Protein AF-A0A496AIX0-F1 (afdb_monomer_lite)

Sequence (109 aa):
MRQYKPLPIQHQDFQMWQYNNTREALKVFQNPFDFAVPCQGWQDYSRRETDERQCERNKQWILLKAKNSTVLSRLMALNYERLAQECATAVPGFRKGDLVKVYTEHYGK

Secondary structure (DSSP, 8-state):
----PPPPS-BTTEEEEEE-SSTGGGGGGGS--SEEEEEESSS-SS--B-SGGGS-TTSEEEEEEESSHHHHHHHHTS-HHHHHHHT-SSSSB--HHHHHHHHHHHH--

pLDDT: mean 93.0, std 10.08, range [43.75, 98.56]

Radius of gyration: 13.65 Å; chains: 1; bounding box: 32×46×31 Å

Foldseek 3Di:
DPPDDFFDLDDPFKDKAKQDLDPVSVCVLVDQAQWKAFFWAPDDRLDTHRDPVPVDSNTMIMGMHGPDPVRVVLLNPDDRQVLQVVCDDPTGGDHSRSSVVVSCVVPVD

Structure (mmCIF, N/CA/C/O backbone):
data_AF-A0A496AIX0-F1
#
_entry.id   AF-A0A496AIX0-F1
#
loop_
_atom_site.group_PDB
_atom_site.id
_atom_site.type_symbol
_atom_site.label_atom_id
_atom_site.label_alt_id
_atom_site.label_comp_id
_atom_site.label_asym_id
_atom_site.label_entity_id
_atom_site.label_seq_id
_atom_site.pdbx_PDB_ins_code
_atom_site.Cartn_x
_atom_site.Cartn_y
_atom_site.Cartn_z
_atom_site.occupancy
_atom_site.B_iso_or_equiv
_atom_site.auth_seq_id
_atom_site.auth_comp_id
_atom_site.auth_asym_id
_atom_site.auth_atom_id
_atom_site.pdbx_PDB_model_num
ATOM 1 N N . MET A 1 1 ? 3.832 33.074 -2.510 1.00 43.75 1 MET A N 1
ATOM 2 C CA . MET A 1 1 ? 4.315 31.685 -2.687 1.00 43.75 1 MET A CA 1
ATOM 3 C C . MET A 1 1 ? 3.370 30.756 -1.934 1.00 43.75 1 MET A C 1
ATOM 5 O O . MET A 1 1 ? 3.157 30.991 -0.752 1.00 43.75 1 MET A O 1
ATOM 9 N N . ARG A 1 2 ? 2.744 29.765 -2.589 1.00 48.97 2 ARG A N 1
ATOM 10 C CA . ARG A 1 2 ? 1.951 28.738 -1.881 1.00 48.97 2 ARG A CA 1
ATOM 11 C C . ARG A 1 2 ? 2.913 27.938 -0.998 1.00 48.97 2 ARG A C 1
ATOM 13 O O . ARG A 1 2 ? 3.832 27.322 -1.526 1.00 48.97 2 ARG A O 1
ATOM 20 N N . GLN A 1 3 ? 2.732 27.972 0.320 1.00 46.09 3 GLN A N 1
ATOM 21 C CA . GLN A 1 3 ? 3.475 27.099 1.228 1.00 46.09 3 GLN A CA 1
ATOM 22 C C . GLN A 1 3 ? 3.070 25.650 0.935 1.00 46.09 3 GLN A C 1
ATOM 24 O O . GLN A 1 3 ? 1.940 25.245 1.202 1.00 46.09 3 GLN A O 1
ATOM 29 N N . TYR A 1 4 ? 3.975 24.878 0.336 1.00 61.88 4 TYR A N 1
ATOM 30 C CA 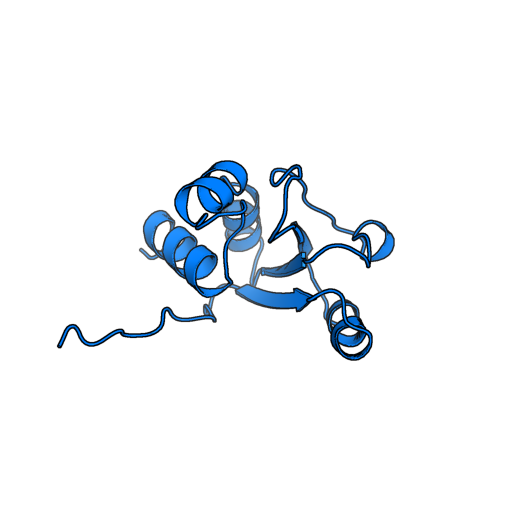. TYR A 1 4 ? 3.784 23.446 0.147 1.00 61.88 4 TYR A CA 1
ATOM 31 C C . TYR A 1 4 ? 4.045 22.751 1.485 1.00 61.88 4 TYR A C 1
ATOM 33 O O . TYR A 1 4 ? 5.195 22.572 1.886 1.00 61.88 4 TYR A O 1
ATOM 41 N N . LYS A 1 5 ? 2.978 22.402 2.209 1.00 74.62 5 LYS A N 1
ATOM 42 C CA . LYS A 1 5 ? 3.089 21.591 3.423 1.00 74.62 5 LYS A CA 1
ATOM 43 C C . LYS A 1 5 ? 3.125 20.112 3.014 1.00 74.62 5 LYS A C 1
ATOM 45 O O . LYS A 1 5 ? 2.175 19.661 2.373 1.00 74.62 5 LYS A O 1
ATOM 50 N N . PRO A 1 6 ? 4.185 19.356 3.348 1.00 77.44 6 PRO A N 1
ATOM 51 C CA . PRO A 1 6 ? 4.251 17.941 3.004 1.00 77.44 6 PRO A CA 1
ATOM 52 C C . PRO A 1 6 ? 3.144 17.166 3.728 1.00 77.44 6 PRO A C 1
ATOM 54 O O . PRO A 1 6 ? 2.865 17.421 4.903 1.00 77.44 6 PRO A O 1
ATOM 57 N N . LEU A 1 7 ? 2.519 16.220 3.022 1.00 83.62 7 LEU A N 1
ATOM 58 C CA . LEU A 1 7 ? 1.541 15.316 3.624 1.00 83.62 7 LEU A CA 1
ATOM 59 C C . LEU A 1 7 ? 2.218 14.446 4.698 1.00 83.62 7 LEU A C 1
ATOM 61 O O . LEU A 1 7 ? 3.362 14.020 4.494 1.00 83.62 7 LEU A O 1
ATOM 65 N N . PRO A 1 8 ? 1.536 14.146 5.818 1.00 89.25 8 PRO A N 1
ATOM 66 C CA . PRO A 1 8 ? 2.034 13.179 6.785 1.00 89.25 8 PRO A CA 1
ATOM 67 C C . PRO A 1 8 ? 2.254 11.822 6.111 1.00 89.25 8 PRO A C 1
ATOM 69 O O . PRO A 1 8 ? 1.381 11.324 5.412 1.00 89.25 8 PRO A O 1
ATOM 72 N N . ILE A 1 9 ? 3.420 11.215 6.323 1.00 90.88 9 ILE A N 1
ATOM 73 C CA . ILE A 1 9 ? 3.783 9.902 5.753 1.00 90.88 9 ILE A CA 1
ATOM 74 C C . ILE A 1 9 ? 3.660 8.757 6.770 1.00 90.88 9 ILE A C 1
ATOM 76 O O . ILE A 1 9 ? 4.158 7.657 6.532 1.00 90.88 9 ILE A O 1
ATOM 80 N N . GLN A 1 10 ? 3.064 9.046 7.924 1.00 92.94 10 GLN A N 1
ATOM 81 C CA . GLN A 1 10 ? 2.847 8.145 9.052 1.00 92.94 10 GLN A CA 1
ATOM 82 C C . GLN A 1 10 ? 1.434 8.374 9.594 1.00 92.94 10 GLN A C 1
ATOM 84 O O . GLN A 1 10 ? 0.909 9.484 9.495 1.00 92.94 10 GLN A O 1
ATOM 89 N N . HIS A 1 11 ? 0.844 7.339 10.188 1.00 95.56 11 HIS A N 1
ATOM 90 C CA . HIS A 1 11 ? -0.460 7.410 10.838 1.00 95.56 11 HIS A CA 1
ATOM 91 C C . HIS A 1 11 ? -0.448 6.547 12.108 1.00 95.56 11 HIS A C 1
ATOM 93 O O . HIS A 1 11 ? 0.244 5.537 12.167 1.00 95.56 11 HIS A O 1
ATOM 99 N N . GLN A 1 12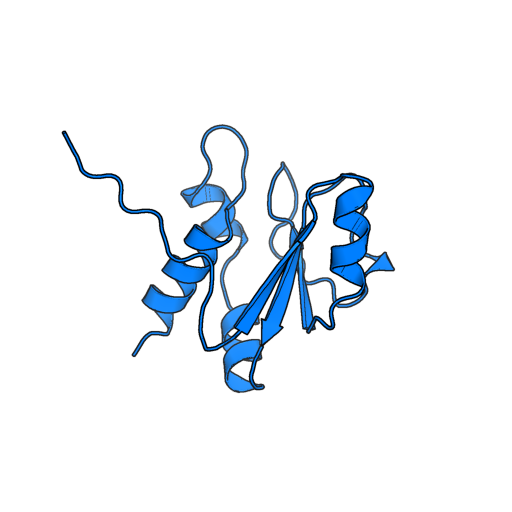 ? -1.206 6.924 13.139 1.00 95.75 12 GLN A N 1
ATOM 100 C CA . GLN A 1 12 ? -1.220 6.194 14.420 1.00 95.75 12 GLN A CA 1
ATOM 101 C C . GLN A 1 12 ? -1.902 4.815 14.347 1.00 95.75 12 GLN A C 1
ATOM 103 O O . GLN A 1 12 ? -1.697 3.968 15.218 1.00 95.75 12 GLN A O 1
ATOM 108 N N . ASP A 1 13 ? -2.727 4.606 13.320 1.00 97.00 13 ASP A N 1
ATOM 109 C CA . ASP A 1 13 ? -3.508 3.379 13.133 1.00 97.00 13 ASP A CA 1
ATOM 110 C C . ASP A 1 13 ? -2.712 2.266 12.451 1.00 97.00 13 ASP A C 1
ATOM 112 O O . ASP A 1 13 ? -3.075 1.099 12.571 1.00 97.00 13 ASP A O 1
ATOM 116 N N . PHE A 1 14 ? -1.649 2.591 11.718 1.00 97.75 14 PHE A N 1
ATOM 117 C CA . PHE A 1 14 ? -0.910 1.600 10.946 1.00 97.75 14 PHE A CA 1
ATOM 118 C C . PHE A 1 14 ? 0.516 2.050 10.655 1.00 97.75 14 PHE A C 1
ATOM 120 O O . PHE A 1 14 ? 0.816 3.234 10.510 1.00 97.75 14 PHE A O 1
ATOM 127 N N . GLN A 1 15 ? 1.400 1.070 10.531 1.00 98.06 15 GLN A N 1
ATOM 128 C CA . GLN A 1 15 ? 2.757 1.263 10.049 1.00 98.06 15 GLN A CA 1
ATOM 129 C C . GLN A 1 15 ? 2.810 0.985 8.551 1.00 98.06 15 GLN A C 1
ATOM 131 O O . GLN A 1 15 ? 2.017 0.207 8.015 1.00 98.06 15 GLN A O 1
ATOM 136 N N . MET A 1 16 ? 3.751 1.638 7.873 1.00 97.38 16 MET A N 1
ATOM 137 C CA . MET A 1 16 ? 3.979 1.401 6.459 1.00 97.38 16 MET A CA 1
ATOM 138 C C . MET A 1 16 ? 5.450 1.535 6.087 1.00 97.38 16 MET A C 1
ATOM 140 O O . MET A 1 16 ? 6.151 2.445 6.543 1.00 97.38 16 MET A O 1
ATOM 144 N N . TRP A 1 17 ? 5.895 0.664 5.193 1.00 97.62 17 TRP A N 1
ATOM 145 C CA . TRP A 1 17 ? 7.246 0.664 4.645 1.00 97.62 17 TRP A CA 1
ATOM 146 C C . TRP A 1 17 ? 7.170 0.586 3.130 1.00 97.62 17 TRP A C 1
ATOM 148 O O . TRP A 1 17 ? 6.224 0.029 2.588 1.00 97.62 17 TRP A O 1
ATOM 158 N N . GLN A 1 18 ? 8.152 1.160 2.441 1.00 97.38 18 GLN A N 1
ATOM 159 C CA . GLN A 1 18 ? 8.136 1.229 0.985 1.00 97.38 18 GLN A CA 1
ATOM 160 C C . GLN A 1 18 ? 9.388 0.578 0.413 1.00 97.38 18 GLN A C 1
ATOM 162 O O . GLN A 1 18 ? 10.505 0.984 0.735 1.00 97.38 18 GLN A O 1
ATOM 167 N N . TYR A 1 19 ? 9.183 -0.417 -0.439 1.00 97.69 19 TYR A N 1
ATOM 168 C CA . TYR A 1 19 ? 10.222 -1.036 -1.240 1.00 97.69 19 TYR A CA 1
ATOM 169 C C . TYR A 1 19 ? 10.306 -0.340 -2.601 1.00 97.69 19 TYR A C 1
ATOM 171 O O . TYR A 1 19 ? 9.325 -0.306 -3.340 1.00 97.69 19 TYR A O 1
ATOM 179 N N . ASN A 1 20 ? 11.486 0.186 -2.935 1.00 95.31 20 ASN A N 1
ATOM 180 C CA . ASN A 1 20 ? 11.710 1.021 -4.121 1.00 95.31 20 ASN A CA 1
ATOM 181 C C . ASN A 1 20 ? 12.501 0.317 -5.234 1.00 95.31 20 ASN A C 1
ATOM 183 O O . ASN A 1 20 ? 13.169 0.996 -6.006 1.00 95.31 20 ASN A O 1
ATOM 187 N N . ASN A 1 21 ? 12.463 -1.021 -5.313 1.00 94.38 21 ASN A N 1
ATOM 188 C CA . ASN A 1 21 ? 13.268 -1.785 -6.280 1.00 94.38 21 ASN A CA 1
ATOM 189 C C . ASN A 1 21 ? 14.767 -1.410 -6.212 1.00 94.38 21 ASN A C 1
ATOM 191 O O . ASN A 1 21 ? 15.419 -1.107 -7.207 1.00 94.38 21 ASN A O 1
ATOM 195 N N . THR A 1 22 ? 15.318 -1.385 -4.996 1.00 94.50 22 THR A N 1
ATOM 196 C CA . THR A 1 22 ? 16.766 -1.277 -4.778 1.00 94.50 22 THR A CA 1
ATOM 197 C C . THR A 1 22 ? 17.233 -2.381 -3.843 1.00 94.50 22 THR A C 1
ATOM 199 O O . THR A 1 22 ? 16.450 -2.929 -3.056 1.00 94.50 22 THR A O 1
ATOM 202 N N . ARG A 1 23 ? 18.522 -2.720 -3.915 1.00 92.81 23 ARG A N 1
ATOM 203 C CA . ARG A 1 23 ? 19.110 -3.774 -3.081 1.00 92.81 23 ARG A CA 1
ATOM 204 C C . ARG A 1 23 ? 19.017 -3.423 -1.596 1.00 92.81 23 ARG A C 1
ATOM 206 O O . ARG A 1 23 ? 18.692 -4.276 -0.778 1.00 92.81 23 ARG A O 1
ATOM 213 N N . GLU A 1 24 ? 19.230 -2.160 -1.252 1.00 94.00 24 GLU A N 1
ATOM 214 C CA . GLU A 1 24 ? 19.180 -1.647 0.119 1.00 94.00 24 GLU A CA 1
ATOM 215 C C . GLU A 1 24 ? 17.756 -1.667 0.681 1.00 94.00 24 GLU A C 1
ATOM 217 O O . GLU A 1 24 ? 17.566 -1.807 1.891 1.00 94.00 24 GLU A O 1
ATOM 222 N N . ALA A 1 25 ? 16.749 -1.538 -0.188 1.00 95.19 25 ALA A N 1
ATOM 223 C CA . ALA A 1 25 ? 15.349 -1.565 0.203 1.00 95.19 25 ALA A CA 1
ATOM 224 C C . ALA A 1 25 ? 14.853 -2.978 0.537 1.00 95.19 25 ALA A C 1
ATOM 226 O O . ALA A 1 25 ? 13.808 -3.094 1.167 1.00 95.19 25 ALA A O 1
ATOM 227 N N . LEU A 1 26 ? 15.584 -4.050 0.200 1.00 95.12 26 LEU A N 1
ATOM 228 C CA . LEU A 1 26 ? 15.170 -5.429 0.509 1.00 95.12 26 LEU A CA 1
ATOM 229 C C . LEU A 1 26 ? 14.911 -5.656 2.004 1.00 95.12 26 LEU A C 1
ATOM 231 O O . LEU A 1 26 ? 14.030 -6.434 2.359 1.00 95.12 26 LEU A O 1
ATOM 235 N N . LYS A 1 27 ? 15.604 -4.914 2.879 1.00 95.75 27 LYS A N 1
ATOM 236 C CA . LYS A 1 27 ? 15.367 -4.928 4.333 1.00 95.75 27 LYS A CA 1
ATOM 237 C C . LYS A 1 27 ? 13.927 -4.579 4.729 1.00 95.75 27 LYS A C 1
ATOM 239 O O . LYS A 1 27 ? 13.510 -4.893 5.834 1.00 95.75 27 LYS A O 1
ATOM 244 N N . VAL A 1 28 ? 13.162 -3.927 3.851 1.00 96.19 28 VAL A N 1
ATOM 245 C CA . VAL A 1 28 ? 11.754 -3.582 4.087 1.00 96.19 28 VAL A CA 1
ATOM 246 C C . VAL A 1 28 ? 10.909 -4.829 4.330 1.00 96.19 28 VAL A C 1
ATOM 248 O O . VAL A 1 28 ? 10.083 -4.809 5.237 1.00 96.19 28 VAL A O 1
ATOM 251 N N . PHE A 1 29 ? 11.167 -5.921 3.611 1.00 96.88 29 PHE A N 1
ATOM 252 C CA . PHE A 1 29 ? 10.415 -7.167 3.770 1.00 96.88 29 PHE A CA 1
ATOM 253 C C . PHE A 1 29 ? 10.714 -7.910 5.084 1.00 96.88 29 PHE A C 1
ATOM 255 O O . PHE A 1 29 ? 9.940 -8.762 5.493 1.00 96.88 29 PHE A O 1
ATOM 262 N N . GLN A 1 30 ? 11.766 -7.518 5.816 1.00 96.50 30 GLN A N 1
ATOM 263 C CA . GLN A 1 30 ? 12.035 -8.037 7.164 1.00 96.50 30 GLN A CA 1
ATOM 264 C C . GLN A 1 30 ? 11.062 -7.477 8.218 1.00 96.50 30 GLN A C 1
ATOM 266 O O . GLN A 1 30 ? 11.031 -7.968 9.345 1.00 96.50 30 GLN A O 1
ATOM 271 N N . ASN A 1 31 ? 10.292 -6.433 7.888 1.00 96.94 31 ASN A N 1
ATOM 272 C CA . ASN A 1 31 ? 9.285 -5.888 8.796 1.00 96.94 31 ASN A CA 1
ATOM 273 C C . ASN A 1 31 ? 8.031 -6.767 8.774 1.00 96.94 31 ASN A C 1
ATOM 275 O O . ASN A 1 31 ? 7.614 -7.188 7.697 1.00 96.94 31 ASN A O 1
ATOM 279 N N . PRO A 1 32 ? 7.370 -6.994 9.920 1.00 96.25 32 PRO A N 1
ATOM 280 C CA . PRO A 1 32 ? 6.088 -7.678 9.931 1.00 96.25 32 PRO A CA 1
ATOM 281 C C . PRO A 1 32 ? 5.031 -6.800 9.250 1.00 96.25 32 PRO A C 1
ATOM 283 O O . PRO A 1 32 ? 4.801 -5.664 9.665 1.00 96.25 32 PRO A O 1
ATOM 286 N N . PHE A 1 33 ? 4.354 -7.335 8.238 1.00 98.06 33 PHE A N 1
ATOM 287 C CA . PHE A 1 33 ? 3.270 -6.664 7.522 1.00 98.06 33 PHE A CA 1
ATOM 288 C C . PHE A 1 33 ? 2.053 -7.587 7.402 1.00 98.06 33 PHE A C 1
ATOM 290 O O . PHE A 1 33 ? 2.185 -8.801 7.520 1.00 98.06 33 PHE A O 1
ATOM 297 N N . ASP A 1 34 ? 0.863 -7.010 7.236 1.00 98.50 34 ASP A N 1
ATOM 298 C CA . ASP A 1 34 ? -0.372 -7.772 7.001 1.00 98.50 34 ASP A CA 1
AT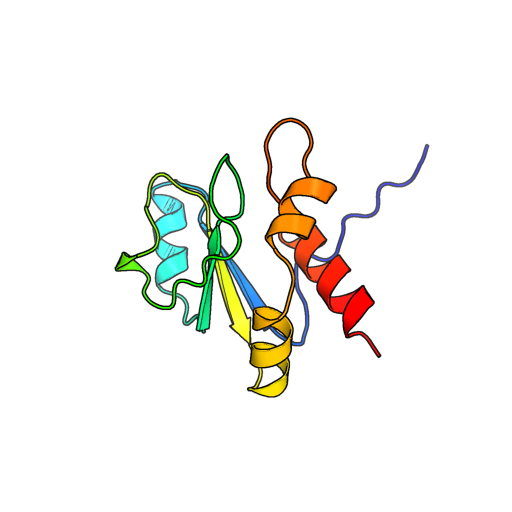OM 299 C C . ASP A 1 34 ? -0.588 -8.014 5.507 1.00 98.50 34 ASP A C 1
ATOM 301 O O . ASP A 1 34 ? -0.957 -9.110 5.098 1.00 98.50 34 ASP A O 1
ATOM 305 N N . PHE A 1 35 ? -0.351 -6.987 4.688 1.00 98.56 35 PHE A N 1
ATOM 306 C CA . PHE A 1 35 ? -0.370 -7.094 3.234 1.00 98.56 35 PHE A CA 1
ATOM 307 C C . PHE A 1 35 ? 0.482 -6.001 2.581 1.00 98.56 35 PHE A C 1
ATOM 309 O O . PHE A 1 35 ? 0.812 -4.983 3.197 1.00 98.56 35 PHE A O 1
ATOM 316 N N . ALA A 1 36 ? 0.834 -6.211 1.320 1.00 98.31 36 ALA A N 1
ATOM 317 C CA . ALA A 1 36 ? 1.539 -5.265 0.484 1.00 98.31 36 ALA A CA 1
ATOM 318 C C . ALA A 1 36 ? 0.703 -4.914 -0.747 1.00 98.31 36 ALA A C 1
ATOM 320 O O . ALA A 1 36 ? -0.027 -5.744 -1.294 1.00 98.31 36 ALA A O 1
ATOM 321 N N . VAL A 1 37 ? 0.830 -3.665 -1.180 1.00 98.06 37 VAL A N 1
ATOM 322 C CA . VAL A 1 37 ? 0.188 -3.141 -2.386 1.00 98.06 37 VAL A CA 1
ATOM 323 C C . VAL A 1 37 ? 1.245 -2.595 -3.327 1.00 98.06 37 VAL A C 1
ATOM 325 O O . VAL A 1 37 ? 2.215 -1.982 -2.862 1.00 98.06 37 VAL A O 1
ATOM 328 N N . PRO A 1 38 ? 1.085 -2.774 -4.641 1.00 97.31 38 PRO A N 1
ATOM 329 C CA . PRO A 1 38 ? 1.962 -2.104 -5.574 1.00 97.31 38 PRO A CA 1
ATOM 330 C C . PRO A 1 38 ? 1.684 -0.591 -5.541 1.00 97.31 38 PRO A C 1
ATOM 332 O O . PRO A 1 38 ? 0.548 -0.171 -5.325 1.00 97.31 38 PRO A O 1
ATOM 335 N N . CYS A 1 39 ? 2.711 0.247 -5.711 1.00 95.31 39 CYS A N 1
ATOM 336 C CA . CYS A 1 39 ? 2.558 1.702 -5.528 1.00 95.31 39 CYS A CA 1
ATOM 337 C C . CYS A 1 39 ? 2.973 2.565 -6.727 1.00 95.31 39 CYS A C 1
ATOM 339 O O . CYS A 1 39 ? 2.707 3.765 -6.726 1.00 95.31 39 CYS A O 1
ATOM 341 N N . GLN A 1 40 ? 3.574 1.991 -7.773 1.00 94.38 40 GLN A N 1
ATOM 342 C CA . GLN A 1 40 ? 3.973 2.735 -8.975 1.00 94.38 40 GLN A CA 1
ATOM 343 C C . GLN A 1 40 ? 4.096 1.826 -10.203 1.00 94.38 40 GLN A C 1
ATOM 345 O O . GLN A 1 40 ? 4.692 0.753 -10.103 1.00 94.38 40 GLN A O 1
ATOM 350 N N . GLY A 1 41 ? 3.609 2.289 -11.356 1.00 93.69 41 GLY A N 1
ATOM 351 C CA . GLY A 1 41 ? 3.715 1.590 -12.640 1.00 93.69 41 GLY A CA 1
ATOM 352 C C . GLY A 1 41 ? 2.362 1.154 -13.205 1.00 93.69 41 GLY A C 1
ATOM 353 O O . GLY A 1 41 ? 1.331 1.263 -12.557 1.00 93.69 41 GLY A O 1
ATOM 354 N N . TRP A 1 42 ? 2.365 0.636 -14.432 1.00 92.69 42 TRP A N 1
ATOM 355 C CA . TRP A 1 42 ? 1.164 0.095 -15.075 1.00 92.69 42 TRP A CA 1
ATOM 356 C C . TRP A 1 42 ? 0.917 -1.340 -14.608 1.00 92.69 42 TRP A C 1
ATOM 358 O O . TRP A 1 42 ? 1.511 -2.282 -15.132 1.00 92.69 42 TRP A O 1
ATOM 368 N N . GLN A 1 43 ? 0.091 -1.502 -13.58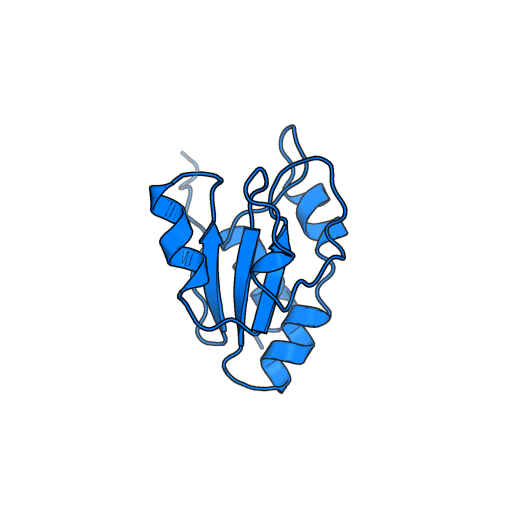0 1.00 92.88 43 GLN A N 1
ATOM 369 C CA . GLN A 1 43 ? -0.211 -2.795 -12.967 1.00 92.88 43 GLN A CA 1
ATOM 370 C C . GLN A 1 43 ? -1.560 -2.764 -12.250 1.00 92.88 43 GLN A C 1
ATOM 372 O O . GLN A 1 43 ? -2.160 -1.706 -12.105 1.00 92.88 43 GLN A O 1
ATOM 377 N N . ASP A 1 44 ? -1.979 -3.928 -11.768 1.00 95.00 44 ASP A N 1
ATOM 378 C CA . ASP A 1 44 ? -3.165 -4.103 -10.936 1.00 95.00 44 ASP A CA 1
ATOM 379 C C . ASP A 1 44 ? -2.894 -3.673 -9.480 1.00 95.00 44 ASP A C 1
ATOM 381 O O . ASP A 1 44 ? -2.107 -4.299 -8.764 1.00 95.00 44 ASP A O 1
ATOM 385 N N . TYR A 1 45 ? -3.549 -2.595 -9.053 1.00 96.38 45 TYR A N 1
ATOM 386 C CA . TYR A 1 45 ? -3.529 -2.014 -7.709 1.00 96.38 45 TYR A CA 1
ATOM 387 C C . TYR A 1 45 ? -4.569 -2.623 -6.761 1.00 96.38 45 TYR A C 1
ATOM 389 O O . TYR A 1 45 ? -4.555 -2.338 -5.556 1.00 96.38 45 TYR A O 1
ATOM 397 N N . SER A 1 46 ? -5.458 -3.491 -7.249 1.00 94.94 46 SER A N 1
ATOM 398 C CA . SER A 1 46 ? -6.363 -4.261 -6.389 1.00 94.94 46 SER A CA 1
ATOM 399 C C . SER A 1 46 ? -5.635 -5.353 -5.592 1.00 94.94 46 SER A C 1
ATOM 401 O O . SER A 1 46 ? -6.141 -5.798 -4.562 1.00 94.94 46 SER A O 1
ATOM 403 N N . ARG A 1 47 ? -4.410 -5.715 -6.005 1.00 96.25 47 ARG A N 1
ATOM 404 C CA . ARG A 1 47 ? -3.556 -6.719 -5.353 1.00 96.25 47 ARG A CA 1
ATOM 405 C C . ARG A 1 47 ? -3.314 -6.435 -3.866 1.00 96.25 47 ARG A C 1
ATOM 407 O O . ARG A 1 47 ? -3.114 -5.290 -3.446 1.00 96.25 47 ARG A O 1
ATOM 414 N N . ARG A 1 48 ? -3.296 -7.513 -3.076 1.00 97.19 48 ARG A N 1
ATOM 415 C CA . ARG A 1 48 ? -3.056 -7.528 -1.624 1.00 97.19 48 ARG A CA 1
ATOM 416 C C . ARG A 1 48 ? -2.168 -8.715 -1.278 1.00 97.19 48 ARG A C 1
ATOM 418 O O . ARG A 1 48 ? -2.655 -9.775 -0.900 1.00 97.19 48 ARG A O 1
ATOM 425 N N . GLU A 1 49 ? -0.864 -8.540 -1.439 1.00 97.69 49 GLU A N 1
ATOM 426 C CA . GLU A 1 49 ? 0.082 -9.636 -1.241 1.00 97.69 49 GLU A CA 1
ATOM 427 C C . GLU A 1 49 ? 0.373 -9.824 0.241 1.00 97.69 49 GLU A C 1
ATOM 429 O O . GLU A 1 49 ? 0.870 -8.912 0.893 1.00 97.69 49 GLU A O 1
ATOM 434 N N . THR A 1 50 ? 0.074 -10.998 0.786 1.00 97.25 50 THR A N 1
ATOM 435 C CA . THR A 1 50 ? 0.330 -11.326 2.200 1.00 97.25 50 THR A CA 1
ATOM 436 C C . THR A 1 50 ? 1.656 -12.059 2.407 1.00 97.25 50 THR A C 1
ATOM 438 O O . THR A 1 50 ? 2.072 -12.270 3.541 1.00 97.25 50 THR A O 1
ATOM 441 N N . ASP A 1 51 ? 2.320 -12.466 1.322 1.00 96.25 51 ASP A N 1
ATOM 442 C CA . ASP A 1 51 ? 3.630 -13.120 1.336 1.00 96.25 51 ASP A CA 1
ATOM 443 C C . ASP A 1 51 ? 4.628 -12.259 0.558 1.00 96.25 51 ASP A C 1
ATOM 445 O O . ASP A 1 51 ? 4.393 -11.890 -0.595 1.00 96.25 51 ASP A O 1
ATOM 449 N N . GLU A 1 52 ? 5.778 -11.968 1.168 1.00 96.06 52 GLU A N 1
ATOM 450 C CA . GLU A 1 52 ? 6.843 -11.198 0.532 1.00 96.06 52 GLU A CA 1
ATOM 451 C C . GLU A 1 52 ? 7.348 -11.838 -0.763 1.00 96.06 52 GLU A C 1
ATOM 453 O O . GLU A 1 52 ? 7.874 -11.123 -1.616 1.00 96.06 52 GLU A O 1
ATOM 458 N N . ARG A 1 53 ? 7.204 -13.157 -0.926 1.00 95.69 53 ARG A N 1
ATOM 459 C CA . ARG A 1 53 ? 7.631 -13.898 -2.120 1.00 95.69 53 ARG A CA 1
ATOM 460 C C . ARG A 1 53 ? 6.776 -13.574 -3.341 1.00 95.69 53 ARG A C 1
ATOM 462 O O . ARG A 1 53 ? 7.257 -13.721 -4.460 1.00 95.69 53 ARG A O 1
ATOM 469 N N . GLN A 1 54 ? 5.545 -13.107 -3.128 1.00 96.38 54 GLN A N 1
ATOM 470 C CA . GLN A 1 54 ? 4.635 -12.685 -4.195 1.00 96.38 54 GLN A CA 1
ATOM 471 C C . GLN A 1 54 ? 4.863 -11.228 -4.621 1.00 96.38 54 GLN A C 1
ATOM 473 O O . GLN A 1 54 ? 4.403 -10.816 -5.682 1.00 96.38 54 GLN A O 1
ATOM 478 N N . CYS A 1 55 ? 5.617 -10.455 -3.834 1.00 96.62 55 CYS A N 1
ATOM 479 C CA . CYS A 1 55 ? 5.982 -9.083 -4.167 1.00 96.62 55 CYS A CA 1
ATOM 480 C C . CYS A 1 55 ? 7.167 -9.071 -5.143 1.00 96.62 55 CYS A C 1
ATOM 482 O O . CYS A 1 55 ? 8.328 -9.212 -4.740 1.00 96.62 55 CYS A O 1
ATOM 484 N N . GLU A 1 56 ? 6.910 -8.870 -6.434 1.00 96.19 56 GLU A N 1
ATOM 485 C CA . GLU A 1 56 ? 7.971 -8.905 -7.440 1.00 96.19 56 GLU A CA 1
ATOM 486 C C . GLU A 1 56 ? 9.024 -7.813 -7.181 1.00 96.19 56 GLU A C 1
ATOM 488 O O . GLU A 1 56 ? 8.706 -6.633 -7.009 1.00 96.19 56 GLU A O 1
ATOM 493 N N . ARG A 1 57 ? 10.306 -8.203 -7.155 1.00 95.38 57 ARG A N 1
ATOM 494 C CA . ARG A 1 57 ? 11.416 -7.314 -6.766 1.00 95.38 57 ARG A CA 1
ATOM 495 C C . ARG A 1 57 ? 11.739 -6.239 -7.802 1.00 95.38 57 ARG A C 1
ATOM 497 O O . ARG A 1 57 ? 12.337 -5.237 -7.458 1.00 95.38 57 ARG A O 1
ATOM 504 N N . ASN A 1 58 ? 11.291 -6.398 -9.044 1.00 94.56 58 ASN A N 1
ATOM 505 C CA . ASN A 1 58 ? 11.382 -5.360 -10.071 1.00 94.56 58 ASN A CA 1
ATOM 506 C C . ASN A 1 58 ? 10.261 -4.301 -9.978 1.00 94.56 58 ASN A C 1
ATOM 508 O O . ASN A 1 58 ? 10.240 -3.369 -10.782 1.00 94.56 58 ASN A O 1
ATOM 512 N N . LYS A 1 59 ? 9.333 -4.434 -9.021 1.00 95.50 59 LYS A N 1
ATOM 513 C CA . LYS A 1 59 ? 8.221 -3.506 -8.774 1.00 95.50 59 LYS A CA 1
ATOM 514 C C . LYS A 1 59 ? 8.407 -2.767 -7.451 1.00 95.50 59 LYS A C 1
ATOM 516 O O . LYS A 1 59 ? 9.200 -3.170 -6.601 1.00 95.50 59 LYS A O 1
ATOM 521 N N . GLN A 1 60 ? 7.663 -1.677 -7.278 1.00 96.50 60 GLN A N 1
ATOM 522 C CA . GLN A 1 60 ? 7.624 -0.943 -6.015 1.00 96.50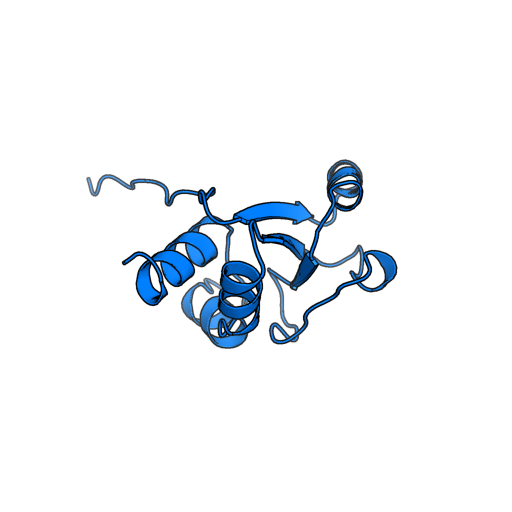 60 GLN A CA 1
ATOM 523 C C . GLN A 1 60 ? 6.382 -1.301 -5.211 1.00 96.50 60 GLN A C 1
ATOM 525 O O . GLN A 1 60 ? 5.285 -1.405 -5.764 1.00 96.50 60 GLN A O 1
ATOM 530 N N . TRP A 1 61 ? 6.572 -1.439 -3.902 1.00 98.06 61 TRP A N 1
ATOM 531 C CA . TRP A 1 61 ? 5.559 -1.931 -2.976 1.00 98.06 61 TRP A CA 1
ATOM 532 C C . TRP A 1 61 ? 5.461 -1.038 -1.750 1.00 98.06 61 TRP A C 1
ATOM 534 O O . TRP A 1 61 ? 6.481 -0.589 -1.226 1.00 98.06 61 TRP A O 1
ATOM 544 N N . ILE A 1 62 ? 4.247 -0.852 -1.242 1.00 98.06 62 ILE A N 1
ATOM 545 C CA . ILE A 1 62 ? 4.001 -0.354 0.108 1.00 98.06 62 ILE A CA 1
ATOM 546 C C . ILE A 1 62 ? 3.481 -1.519 0.945 1.00 98.06 62 ILE A C 1
ATOM 548 O O . ILE A 1 62 ? 2.433 -2.087 0.652 1.00 98.06 62 ILE A O 1
ATOM 552 N N . LEU A 1 63 ? 4.231 -1.870 1.984 1.00 98.50 63 LEU A N 1
ATOM 553 C CA . LEU A 1 63 ? 3.861 -2.859 2.989 1.00 98.50 63 LEU A CA 1
ATOM 554 C C . LEU A 1 63 ? 3.093 -2.144 4.093 1.00 98.50 63 LEU A C 1
ATOM 556 O O . LEU A 1 63 ? 3.536 -1.089 4.553 1.00 98.50 63 LEU A O 1
ATOM 560 N N . LEU A 1 64 ? 1.976 -2.718 4.528 1.00 98.44 64 LEU A N 1
ATOM 561 C CA . LEU A 1 64 ? 1.087 -2.148 5.536 1.00 98.44 64 LEU A CA 1
ATOM 562 C C . LEU A 1 64 ? 0.949 -3.103 6.717 1.00 98.44 64 LEU A C 1
ATOM 564 O O . LEU A 1 64 ? 0.703 -4.295 6.537 1.00 98.44 64 LEU A O 1
ATOM 568 N N . LYS A 1 65 ? 1.069 -2.563 7.930 1.00 98.38 65 LYS A N 1
ATOM 569 C CA . LYS A 1 65 ? 0.774 -3.273 9.176 1.00 98.38 65 LYS A CA 1
ATOM 570 C C . LYS A 1 65 ? -0.251 -2.490 9.978 1.00 98.38 65 LYS A C 1
ATOM 572 O O . LYS A 1 65 ? 0.048 -1.413 10.493 1.00 98.38 65 LYS A O 1
ATOM 577 N N . ALA A 1 66 ? -1.457 -3.022 10.080 1.00 98.25 66 ALA A N 1
ATOM 578 C CA . ALA A 1 66 ? -2.529 -2.449 10.867 1.00 98.25 66 ALA A CA 1
ATOM 579 C C . ALA A 1 66 ? -2.272 -2.636 12.368 1.00 98.25 66 ALA A C 1
ATOM 581 O O . ALA A 1 66 ? -1.752 -3.658 12.816 1.00 98.25 66 ALA A O 1
ATOM 582 N N . LYS A 1 67 ? -2.693 -1.657 13.171 1.00 97.88 67 LYS A N 1
ATOM 583 C CA . LYS A 1 67 ? -2.625 -1.736 14.637 1.00 97.88 67 LYS A CA 1
ATOM 584 C C . LYS A 1 67 ? -3.640 -2.720 15.225 1.00 97.88 67 LYS A C 1
ATOM 586 O O . LYS A 1 67 ? -3.419 -3.243 16.312 1.00 97.88 67 LYS A O 1
ATOM 591 N N . ASN A 1 68 ? -4.765 -2.939 14.544 1.00 97.75 68 ASN A N 1
ATOM 592 C CA . ASN A 1 68 ? -5.816 -3.880 14.937 1.00 97.75 68 ASN A CA 1
ATOM 593 C C . ASN A 1 68 ? -6.662 -4.319 13.722 1.00 97.75 68 ASN A C 1
ATOM 595 O O . ASN A 1 68 ? -6.516 -3.785 12.620 1.00 97.75 68 ASN A O 1
ATOM 599 N N . SER A 1 69 ? -7.567 -5.278 13.932 1.00 97.88 69 SER A N 1
ATOM 600 C CA . SER A 1 69 ? -8.436 -5.859 12.894 1.00 97.88 69 SER A CA 1
ATOM 601 C C . SER A 1 69 ? -9.397 -4.855 12.244 1.00 97.88 69 SER A C 1
ATOM 603 O O . SER A 1 69 ? -9.659 -4.946 11.042 1.00 97.88 69 SER A O 1
ATOM 605 N N . THR A 1 70 ? -9.892 -3.870 12.999 1.00 97.56 70 THR A N 1
ATOM 606 C CA . THR A 1 70 ? -10.736 -2.794 12.457 1.00 97.56 70 THR A CA 1
ATOM 607 C C . THR A 1 70 ? -9.962 -1.962 11.441 1.00 97.56 70 THR A C 1
ATOM 609 O O . THR A 1 70 ? -10.451 -1.719 10.338 1.00 97.56 70 THR A O 1
ATOM 612 N N . VAL A 1 71 ? -8.733 -1.561 11.776 1.00 97.94 71 VAL A N 1
ATOM 613 C CA . VAL A 1 71 ? -7.865 -0.812 10.857 1.00 97.94 71 VAL A CA 1
ATOM 614 C C . VAL A 1 71 ? -7.500 -1.656 9.640 1.00 97.94 71 VAL A C 1
ATOM 616 O O . VAL A 1 71 ? -7.546 -1.151 8.522 1.00 97.94 71 VAL A O 1
ATOM 619 N N . LEU A 1 72 ? -7.183 -2.939 9.833 1.00 98.31 72 LEU A N 1
ATOM 620 C CA . LEU A 1 72 ? -6.883 -3.844 8.723 1.00 98.31 72 LEU A CA 1
ATOM 621 C C . LEU A 1 72 ? -8.046 -3.897 7.728 1.00 98.31 72 LEU A C 1
ATOM 623 O O . LEU A 1 72 ? -7.837 -3.724 6.532 1.00 98.31 72 LEU A O 1
ATOM 627 N N . SER A 1 73 ? -9.273 -4.054 8.228 1.00 98.00 73 SER A N 1
ATOM 628 C CA . SER A 1 73 ? -10.479 -4.081 7.391 1.00 98.00 73 SER A CA 1
ATOM 629 C C . SER A 1 73 ? -10.659 -2.775 6.609 1.00 98.00 73 SER A C 1
ATOM 631 O O . SER A 1 73 ? -10.955 -2.804 5.416 1.00 98.00 73 SER A O 1
ATOM 633 N N . ARG A 1 74 ? -10.415 -1.624 7.252 1.00 97.56 74 ARG A N 1
ATOM 634 C CA . ARG A 1 74 ? -10.467 -0.302 6.605 1.00 97.56 74 ARG A CA 1
ATOM 635 C C . ARG A 1 74 ? -9.433 -0.160 5.493 1.00 97.56 74 ARG A C 1
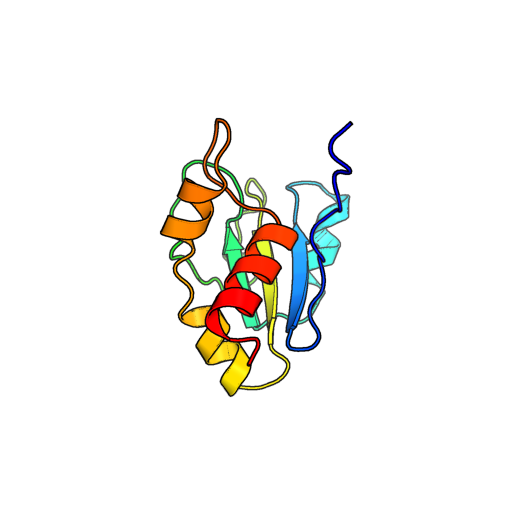ATOM 637 O O . ARG A 1 74 ? -9.777 0.307 4.411 1.00 97.56 74 ARG A O 1
ATOM 644 N N . LEU A 1 75 ? -8.188 -0.562 5.759 1.00 97.75 75 LEU A N 1
ATOM 645 C CA . LEU A 1 75 ? -7.098 -0.529 4.785 1.00 97.75 75 LEU A CA 1
ATOM 646 C C . LEU A 1 75 ? -7.386 -1.459 3.601 1.00 97.75 75 LEU A C 1
ATOM 648 O O . LEU A 1 75 ? -7.241 -1.045 2.458 1.00 97.75 75 LEU A O 1
ATOM 652 N N . MET A 1 76 ? -7.865 -2.678 3.854 1.00 97.25 76 MET A N 1
ATOM 653 C CA . MET A 1 76 ? -8.224 -3.634 2.799 1.00 97.25 76 MET A CA 1
ATOM 654 C C . MET A 1 76 ? -9.353 -3.116 1.897 1.00 97.25 76 MET A C 1
ATOM 656 O O . MET A 1 76 ? -9.316 -3.354 0.691 1.00 97.25 76 MET A O 1
ATOM 660 N N . ALA A 1 77 ? -10.307 -2.369 2.464 1.00 97.00 77 ALA A N 1
ATOM 661 C CA . ALA A 1 77 ? -11.452 -1.801 1.754 1.00 97.00 77 ALA A CA 1
ATOM 662 C C . ALA A 1 77 ? -11.140 -0.535 0.932 1.00 97.00 77 ALA A C 1
ATOM 664 O O . ALA A 1 77 ? -12.003 -0.071 0.185 1.00 97.00 77 ALA A O 1
ATOM 665 N N . LEU A 1 78 ? -9.943 0.053 1.056 1.00 97.12 78 LEU A N 1
ATOM 666 C CA . LEU A 1 78 ? -9.571 1.210 0.240 1.00 97.12 78 LEU A CA 1
ATOM 667 C C . LEU A 1 78 ? -9.529 0.840 -1.250 1.00 97.12 78 LEU A C 1
ATOM 669 O O . LEU A 1 78 ? -9.103 -0.249 -1.639 1.00 97.12 78 LEU A O 1
ATOM 673 N N . ASN A 1 79 ? -9.930 1.786 -2.101 1.00 96.75 79 ASN A N 1
ATOM 674 C CA . ASN A 1 79 ? -9.843 1.637 -3.550 1.00 96.75 79 ASN A CA 1
ATOM 675 C C . ASN A 1 79 ? -8.487 2.161 -4.054 1.00 96.75 79 ASN A C 1
ATOM 677 O O . ASN A 1 79 ? -8.335 3.343 -4.364 1.00 96.75 79 ASN A O 1
ATOM 681 N N . TYR A 1 80 ? -7.495 1.272 -4.112 1.00 97.12 80 TYR A N 1
ATOM 682 C CA . TYR A 1 80 ? -6.125 1.628 -4.500 1.00 97.12 80 TYR A CA 1
ATOM 683 C C . TYR A 1 80 ? -5.968 1.870 -6.003 1.00 97.12 80 TYR A C 1
ATOM 685 O O . TYR A 1 80 ? -5.083 2.626 -6.386 1.00 97.12 80 TYR A O 1
ATOM 693 N N . GLU A 1 81 ? -6.836 1.293 -6.840 1.00 96.56 81 GLU A N 1
ATOM 694 C CA . GLU A 1 81 ? -6.905 1.619 -8.271 1.00 96.56 81 GLU A CA 1
ATOM 695 C C . GLU A 1 81 ? -7.234 3.095 -8.462 1.00 96.56 81 GLU A C 1
ATOM 697 O O . GLU A 1 81 ? -6.493 3.844 -9.100 1.00 96.56 81 GLU A O 1
ATOM 702 N N . ARG A 1 82 ? -8.311 3.544 -7.811 1.00 95.81 82 ARG A N 1
ATOM 703 C CA . ARG A 1 82 ? -8.713 4.948 -7.834 1.00 95.81 82 ARG A CA 1
ATOM 704 C C . ARG A 1 82 ? -7.619 5.852 -7.265 1.00 95.81 82 ARG A C 1
ATOM 706 O O . ARG A 1 82 ? -7.292 6.858 -7.885 1.00 95.81 82 ARG A O 1
ATOM 713 N N . LEU A 1 83 ? -7.021 5.472 -6.132 1.00 96.19 83 LEU A N 1
ATOM 714 C CA . LEU A 1 83 ? -5.915 6.219 -5.526 1.00 96.19 83 LEU A CA 1
ATOM 715 C C . LEU A 1 83 ? -4.729 6.370 -6.494 1.00 96.19 83 LEU A C 1
ATOM 717 O O . LEU A 1 83 ? -4.195 7.465 -6.651 1.00 96.19 83 LEU A O 1
ATOM 721 N N . ALA A 1 84 ? -4.327 5.289 -7.165 1.00 95.94 84 ALA A N 1
ATOM 722 C CA . ALA A 1 84 ? -3.215 5.301 -8.109 1.00 95.94 84 ALA A CA 1
ATOM 723 C C . ALA A 1 84 ? -3.489 6.162 -9.349 1.00 95.94 84 ALA A C 1
ATOM 725 O O . ALA A 1 84 ? -2.554 6.748 -9.893 1.00 95.94 84 ALA A O 1
ATOM 726 N N . GLN A 1 85 ? -4.744 6.238 -9.793 1.00 94.44 85 GLN A N 1
ATOM 727 C CA . GLN A 1 85 ? -5.160 7.062 -10.928 1.00 94.44 85 GLN A CA 1
ATOM 728 C C . GLN A 1 85 ? -5.257 8.546 -10.557 1.00 94.44 85 GLN A C 1
ATOM 730 O O . GLN A 1 85 ? -4.762 9.392 -11.296 1.00 94.44 85 GLN A O 1
ATOM 735 N N . GLU A 1 86 ? -5.850 8.877 -9.407 1.00 93.56 86 GLU A N 1
ATOM 736 C CA . GLU A 1 86 ? -6.032 10.267 -8.965 1.00 93.56 86 GLU A CA 1
ATOM 737 C C . GLU A 1 86 ? -4.711 10.937 -8.556 1.00 93.56 86 GLU A C 1
ATOM 739 O O . GLU A 1 86 ? -4.543 12.143 -8.739 1.00 93.56 86 GLU A O 1
ATOM 744 N N . CYS A 1 87 ? -3.760 10.166 -8.021 1.00 90.94 87 CYS A N 1
ATOM 745 C CA . CYS A 1 87 ? -2.434 10.661 -7.643 1.00 90.94 87 CYS A CA 1
ATOM 746 C C . CYS A 1 87 ? -1.396 10.566 -8.772 1.00 90.94 87 CYS A C 1
ATOM 748 O O . CYS A 1 87 ? -0.250 11.001 -8.588 1.00 90.94 87 CYS A O 1
ATOM 750 N N . ALA A 1 88 ? -1.779 10.014 -9.926 1.00 84.00 88 ALA A N 1
ATOM 751 C CA . ALA A 1 88 ? -0.903 9.892 -11.078 1.00 84.00 88 ALA A CA 1
ATOM 752 C C . ALA A 1 88 ? -0.432 11.273 -11.558 1.00 84.00 88 ALA A C 1
ATOM 754 O O . ALA A 1 88 ? -1.190 12.240 -11.602 1.00 84.00 88 ALA A O 1
ATOM 755 N N . THR A 1 89 ? 0.832 11.356 -11.971 1.00 80.69 89 THR A N 1
ATOM 756 C CA . THR A 1 89 ? 1.344 12.509 -12.727 1.00 80.69 89 THR A CA 1
ATOM 757 C C . THR A 1 89 ? 1.435 12.162 -14.209 1.00 80.69 89 THR A C 1
ATOM 759 O O . THR A 1 89 ? 0.697 12.702 -15.022 1.00 80.69 89 THR A O 1
ATOM 762 N N . ALA A 1 90 ? 2.319 11.222 -14.546 1.00 87.88 90 ALA A N 1
ATOM 763 C CA . ALA A 1 90 ? 2.478 10.656 -15.889 1.00 87.88 90 ALA A CA 1
ATOM 764 C C . ALA A 1 90 ? 2.326 9.126 -15.905 1.00 87.88 90 ALA A C 1
ATOM 766 O O . ALA A 1 90 ? 1.986 8.540 -16.927 1.00 87.88 90 ALA A O 1
ATOM 767 N N . VAL A 1 91 ? 2.579 8.478 -14.767 1.00 90.81 91 VAL A N 1
ATOM 768 C CA . VAL A 1 91 ? 2.459 7.031 -14.573 1.00 90.81 91 VAL A CA 1
ATOM 769 C C . VAL A 1 91 ? 1.558 6.805 -13.359 1.00 90.81 91 VAL A C 1
ATOM 771 O O . VAL A 1 91 ? 1.725 7.540 -12.376 1.00 90.81 91 VAL A O 1
ATOM 774 N N . PRO A 1 92 ? 0.637 5.822 -13.395 1.00 94.19 92 PRO A N 1
ATOM 775 C CA . PRO A 1 92 ? -0.173 5.471 -12.237 1.00 94.19 92 PRO A CA 1
ATOM 776 C C . PRO A 1 92 ? 0.683 5.190 -11.003 1.00 94.19 92 PRO A C 1
ATOM 778 O O . PRO A 1 92 ? 1.789 4.636 -11.082 1.00 94.19 92 PRO A O 1
ATOM 781 N N . GLY A 1 93 ? 0.169 5.592 -9.848 1.00 95.31 93 GLY A N 1
ATOM 782 C CA . GLY A 1 93 ? 0.820 5.365 -8.571 1.00 95.31 93 GLY A CA 1
ATOM 783 C C . GLY A 1 93 ? 0.440 6.389 -7.522 1.00 95.31 93 GLY A C 1
ATOM 784 O O . GLY A 1 93 ? -0.206 7.397 -7.790 1.00 95.31 93 GLY A O 1
ATOM 785 N N . PHE A 1 94 ? 0.867 6.112 -6.302 1.00 95.94 94 PHE A N 1
ATOM 786 C CA . PHE A 1 94 ? 0.613 6.958 -5.147 1.00 95.94 94 PHE A CA 1
ATOM 787 C C . PHE A 1 94 ? 1.766 6.831 -4.155 1.00 95.94 94 PHE A C 1
ATOM 789 O O . PHE A 1 94 ? 2.527 5.861 -4.155 1.00 95.94 94 PHE A O 1
ATOM 796 N N . ARG A 1 95 ? 1.915 7.834 -3.294 1.00 94.50 95 ARG A N 1
ATOM 797 C CA . ARG A 1 95 ? 2.950 7.885 -2.258 1.00 94.50 95 ARG A CA 1
ATOM 798 C C . ARG A 1 95 ? 2.324 7.570 -0.906 1.00 94.50 95 ARG A C 1
ATOM 800 O O . ARG A 1 95 ? 1.116 7.678 -0.712 1.00 94.50 95 ARG A O 1
ATOM 807 N N . LYS A 1 96 ? 3.167 7.284 0.088 1.00 95.75 96 LYS A N 1
ATOM 808 C CA . LYS A 1 96 ? 2.731 7.091 1.484 1.00 95.75 96 LYS A CA 1
ATOM 809 C C . LYS A 1 96 ? 1.816 8.209 1.997 1.00 95.75 96 LYS A C 1
ATOM 811 O O . LYS A 1 96 ? 0.823 7.929 2.654 1.00 95.75 96 LYS A O 1
ATOM 816 N N . GLY A 1 97 ? 2.139 9.464 1.676 1.00 94.88 97 GLY A N 1
ATOM 817 C CA . GLY A 1 97 ? 1.338 10.615 2.101 1.00 94.88 97 GLY A CA 1
ATOM 818 C C . GLY A 1 97 ? -0.057 10.657 1.477 1.00 94.88 97 GLY A C 1
ATOM 819 O O . GLY A 1 97 ? -1.007 11.042 2.150 1.00 94.88 97 GLY A O 1
ATOM 820 N N . ASP A 1 98 ? -0.190 10.206 0.229 1.00 95.62 98 ASP A N 1
ATOM 821 C CA . ASP A 1 98 ? -1.479 10.123 -0.461 1.00 95.62 98 ASP A CA 1
ATOM 822 C C . ASP A 1 98 ? -2.374 9.059 0.190 1.00 95.62 98 ASP A C 1
ATOM 824 O O . ASP A 1 98 ? -3.552 9.303 0.444 1.00 95.62 98 ASP A O 1
ATOM 828 N N . LEU A 1 99 ? -1.788 7.913 0.560 1.00 96.31 99 LEU A N 1
ATOM 829 C CA . LEU A 1 99 ? -2.489 6.857 1.291 1.00 96.31 99 LEU A CA 1
ATOM 830 C C . LEU A 1 99 ? -2.944 7.341 2.672 1.00 96.31 99 LEU A C 1
ATOM 832 O O . LEU A 1 99 ? -4.101 7.134 3.030 1.00 96.31 99 LEU A O 1
ATOM 836 N N . VAL A 1 100 ? -2.071 8.012 3.436 1.00 96.62 100 VAL A N 1
ATOM 837 C CA . VAL A 1 100 ? -2.451 8.593 4.737 1.00 96.62 100 VAL A CA 1
ATOM 838 C C . VAL A 1 100 ? -3.601 9.574 4.564 1.00 96.62 100 VAL A C 1
ATOM 840 O O . VAL A 1 100 ? -4.588 9.470 5.284 1.00 96.62 100 VAL A O 1
ATOM 843 N N . LYS A 1 101 ? -3.505 10.483 3.588 1.00 95.44 101 LYS A N 1
ATOM 844 C CA . LYS A 1 101 ? -4.551 11.465 3.299 1.00 95.44 101 LYS A CA 1
ATOM 845 C C . LYS A 1 101 ? -5.896 10.782 3.037 1.00 95.44 101 LYS A C 1
ATOM 847 O O . LYS A 1 101 ? -6.856 11.087 3.737 1.00 95.44 101 LYS A O 1
ATOM 852 N N . VAL A 1 102 ? -5.951 9.838 2.095 1.00 95.62 102 VAL A N 1
ATOM 853 C CA . VAL A 1 102 ? -7.198 9.131 1.761 1.00 95.62 102 VAL A CA 1
ATOM 854 C C . VAL A 1 102 ? -7.716 8.332 2.955 1.00 95.62 102 VAL A C 1
ATOM 856 O O . VAL A 1 102 ? -8.899 8.402 3.272 1.00 95.62 102 VAL A O 1
ATOM 859 N N . TYR A 1 103 ? -6.854 7.630 3.693 1.00 96.88 103 TYR A N 1
ATOM 860 C CA . TYR A 1 103 ? -7.292 6.919 4.894 1.00 96.88 103 TYR A CA 1
ATOM 861 C C . TYR A 1 103 ? -7.918 7.874 5.924 1.00 96.88 103 TYR A C 1
ATOM 863 O O . TYR A 1 103 ? -8.990 7.592 6.458 1.00 96.88 103 TYR A O 1
ATOM 871 N N . THR A 1 104 ? -7.281 9.016 6.188 1.00 95.38 104 THR A N 1
ATOM 872 C CA . THR A 1 104 ? -7.777 10.020 7.136 1.00 95.38 104 THR A CA 1
ATOM 873 C C . THR A 1 104 ? -9.075 10.675 6.653 1.00 95.38 104 THR A C 1
ATOM 875 O O . THR A 1 104 ? -9.974 10.884 7.462 1.00 95.38 104 THR A O 1
ATOM 878 N N . GLU A 1 105 ? -9.233 10.948 5.358 1.00 94.12 105 GLU A N 1
ATOM 879 C CA . GLU A 1 105 ? -10.479 11.492 4.795 1.00 94.12 105 GLU A CA 1
ATOM 880 C C . GLU A 1 105 ? -11.658 10.515 4.940 1.00 94.12 105 GLU A C 1
ATOM 882 O O . GLU A 1 105 ? -12.777 10.935 5.240 1.00 94.12 105 GLU A O 1
ATOM 887 N N . HIS A 1 106 ? -11.410 9.210 4.792 1.00 93.56 106 HIS A N 1
ATOM 888 C CA . HIS A 1 106 ? -12.440 8.178 4.929 1.00 93.56 106 HIS A CA 1
ATOM 889 C C . HIS A 1 106 ? -12.737 7.785 6.387 1.00 93.56 106 HIS A C 1
ATOM 891 O O . HIS A 1 106 ? -13.880 7.449 6.706 1.00 93.56 106 HIS A O 1
ATOM 897 N N . TYR A 1 107 ? -11.732 7.802 7.271 1.00 92.75 107 TYR A N 1
ATOM 898 C CA . TYR A 1 107 ? -11.815 7.155 8.589 1.00 92.75 107 TYR A CA 1
ATOM 899 C C . TYR A 1 107 ? -11.309 7.990 9.771 1.00 92.75 107 TYR A C 1
ATOM 901 O O . TYR A 1 107 ? -11.368 7.509 10.901 1.00 92.75 107 TYR A O 1
ATOM 909 N N . GLY A 1 108 ? -10.817 9.210 9.553 1.00 78.31 108 GLY A N 1
ATOM 910 C CA . GLY A 1 108 ? -10.219 10.076 10.578 1.00 78.31 108 GLY A CA 1
ATOM 911 C C . GLY A 1 108 ? -11.212 10.789 11.503 1.00 78.31 108 GLY A C 1
ATOM 912 O O . GLY A 1 108 ? -10.932 11.913 11.912 1.00 78.31 108 GLY A O 1
ATOM 913 N N . LYS A 1 109 ? -12.364 10.171 11.794 1.00 58.59 109 LYS A N 1
ATOM 914 C CA . LYS A 1 109 ? -13.347 10.665 12.771 1.00 58.59 109 LYS A CA 1
ATOM 915 C C . LYS A 1 109 ? -13.146 10.019 14.133 1.00 58.59 109 LYS A C 1
ATOM 917 O O . LYS A 1 109 ? -12.966 8.780 14.162 1.00 58.59 109 LYS A O 1
#